Protein AF-A0A0R0M8N3-F1 (afdb_monomer)

Secondary structure (DSSP, 8-state):
----HHHHHHTT------------SSTTS-TT-EE--SEEEEE--SS---S--TT-------SS-S-HHHHHHHHHHHHHT--TT-PEES--EEEEE--SSPPPTTTTT----

Nearest PDB structures (foldseek):
  4glf-assembly1_A  TM=9.784E-01  e=1.231E-06  uncultured bacterium
  1v4n-assembly1_A  TM=9.774E-01  e=1.316E-06  Sulfurisphaera tokodaii
  3t94-assembly1_A  TM=9.528E-01  e=8.227E-07  Saccharolobus solfataricus
  2a8y-assembly1_K  TM=9.540E-01  e=1.407E-06  Saccharolobus solfataricus
  5tc5-assembly1_C  TM=9.182E-01  e=8.054E-06  Homo sapiens

Sequence (113 aa):
MAVVYTKCQHLGVKYLLSASAVGSLRAEVKPLDMVIPDQFIDRTKNRVSTFFGEGIVAHIAFGNPICQNLAAVLADAIASLNLPDVTLHREGTYLCMEGPAFSTKIENGSDFC

Solvent-accessible surface area (backbone atoms only — not comparable to full-atom values): 7794 Å² total; per-residue (Å²): 130,89,75,73,60,69,64,41,51,79,71,66,58,88,76,85,87,83,88,68,92,78,82,71,80,47,90,87,57,48,89,75,42,45,71,44,55,49,43,78,43,81,59,58,78,92,65,89,87,65,94,64,51,100,92,44,87,80,86,76,89,63,90,64,75,46,63,62,69,60,50,49,55,50,51,54,55,58,59,73,65,66,57,90,81,45,56,79,38,81,58,41,74,45,74,45,68,66,61,91,68,77,78,53,59,75,78,55,67,59,87,72,133

Foldseek 3Di:
DDDPVVVCVVVVNPDDDDDDDDDDLDPVQDPQAAEDEQAEDEAADPDDPDPDDDPGDDDDDCPGVDDLVVLVVVQVVVVVVPDPPYHYHSYDYYYDHRDDDDDDCVRSVPDDD

Structure (mmCIF, N/CA/C/O backbone):
data_AF-A0A0R0M8N3-F1
#
_entry.id   AF-A0A0R0M8N3-F1
#
loop_
_atom_site.group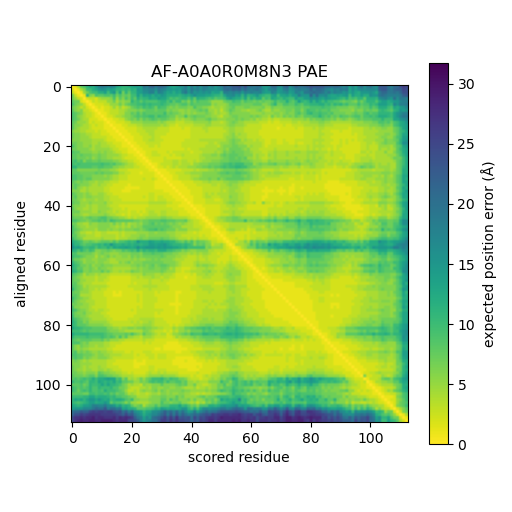_PDB
_atom_site.id
_atom_site.type_symbol
_atom_site.label_atom_id
_atom_site.label_alt_id
_atom_site.label_comp_id
_atom_site.label_asym_id
_atom_site.label_entity_id
_atom_site.label_seq_id
_atom_site.pdbx_PDB_ins_code
_atom_site.Cartn_x
_atom_site.Cartn_y
_atom_site.Cartn_z
_atom_site.occupancy
_atom_site.B_iso_or_equiv
_atom_site.auth_seq_id
_atom_site.auth_comp_id
_atom_site.auth_asym_id
_atom_site.auth_atom_id
_atom_site.pdbx_PDB_model_num
ATOM 1 N N . MET A 1 1 ? 2.895 -5.439 6.393 1.00 48.62 1 MET A N 1
ATOM 2 C CA . MET A 1 1 ? 3.249 -4.130 6.977 1.00 48.62 1 MET A CA 1
ATOM 3 C C . MET A 1 1 ? 2.861 -4.107 8.454 1.00 48.62 1 MET A C 1
ATOM 5 O O . MET A 1 1 ? 1.681 -4.234 8.749 1.00 48.62 1 MET A O 1
ATOM 9 N N . ALA A 1 2 ? 3.820 -4.029 9.379 1.00 38.34 2 ALA A N 1
ATOM 10 C CA . ALA A 1 2 ? 3.546 -3.805 10.801 1.00 38.34 2 ALA A CA 1
ATOM 11 C C . ALA A 1 2 ? 4.188 -2.472 11.179 1.00 38.34 2 ALA A C 1
ATOM 13 O O . ALA A 1 2 ? 5.409 -2.342 11.125 1.00 38.34 2 ALA A O 1
ATOM 14 N N . VAL A 1 3 ? 3.371 -1.472 11.499 1.00 59.22 3 VAL A N 1
ATOM 15 C CA . VAL A 1 3 ? 3.863 -0.157 11.913 1.00 59.22 3 VAL A CA 1
ATOM 16 C C . VAL A 1 3 ? 3.385 0.113 13.331 1.00 59.22 3 VAL A C 1
ATOM 18 O O . VAL A 1 3 ? 2.188 0.076 13.605 1.00 59.22 3 VAL A O 1
ATOM 21 N N . VAL A 1 4 ? 4.319 0.365 14.250 1.00 63.19 4 VAL A N 1
ATOM 22 C CA . VAL A 1 4 ? 4.016 0.655 15.661 1.00 63.19 4 VAL A CA 1
ATOM 23 C C . VAL A 1 4 ? 3.570 2.115 15.788 1.00 63.19 4 VAL A C 1
ATOM 25 O O . VAL A 1 4 ? 4.345 3.000 16.145 1.00 63.19 4 VAL A O 1
ATOM 28 N N . TYR A 1 5 ? 2.306 2.371 15.456 1.00 67.38 5 TYR A N 1
ATOM 29 C CA . TYR A 1 5 ? 1.753 3.720 15.308 1.00 67.38 5 TYR A CA 1
ATOM 30 C C . TYR A 1 5 ? 1.722 4.534 16.615 1.00 67.38 5 TYR A C 1
ATOM 32 O O . TYR A 1 5 ? 2.045 5.721 16.629 1.00 67.38 5 TYR A O 1
ATOM 40 N N . THR A 1 6 ? 1.390 3.898 17.742 1.00 67.88 6 THR A N 1
ATOM 41 C CA . THR A 1 6 ? 1.234 4.581 19.039 1.00 67.88 6 THR A CA 1
ATOM 42 C C . THR A 1 6 ? 2.545 5.149 19.564 1.00 67.88 6 THR A C 1
ATOM 44 O O . THR A 1 6 ? 2.576 6.267 20.074 1.00 67.88 6 THR A O 1
ATOM 47 N N . LYS A 1 7 ? 3.653 4.417 19.413 1.00 75.62 7 LYS A N 1
ATOM 48 C CA . LYS A 1 7 ? 4.973 4.891 19.846 1.00 75.62 7 LYS A CA 1
ATOM 49 C C . LYS A 1 7 ? 5.427 6.101 19.028 1.00 75.62 7 LYS A C 1
ATOM 51 O O . LYS A 1 7 ? 5.941 7.055 19.600 1.00 75.62 7 LYS A O 1
ATOM 56 N N . CYS A 1 8 ? 5.196 6.090 17.715 1.00 83.06 8 CYS A N 1
ATOM 57 C CA . CYS A 1 8 ? 5.508 7.223 16.843 1.00 83.06 8 CYS A CA 1
ATOM 58 C C . CYS A 1 8 ? 4.705 8.477 17.219 1.00 83.06 8 CYS A C 1
ATOM 60 O O . CYS A 1 8 ? 5.279 9.564 17.265 1.00 83.06 8 CYS A O 1
ATOM 62 N N . GLN A 1 9 ? 3.420 8.332 17.561 1.00 82.50 9 GLN A N 1
ATOM 63 C CA . GLN A 1 9 ? 2.615 9.467 18.022 1.00 82.50 9 GLN A CA 1
ATOM 64 C C . GLN A 1 9 ? 3.157 10.107 19.307 1.00 82.50 9 GLN A C 1
ATOM 66 O O . GLN A 1 9 ? 3.288 11.326 19.357 1.00 82.50 9 GLN A O 1
ATOM 71 N N . HIS A 1 10 ? 3.542 9.316 20.316 1.00 86.12 10 HIS A N 1
ATOM 72 C CA . HIS A 1 10 ? 4.117 9.860 21.559 1.00 86.12 10 HIS A CA 1
ATOM 73 C C . HIS A 1 10 ? 5.429 10.627 21.334 1.00 86.12 10 HIS A C 1
ATOM 75 O O . HIS A 1 10 ? 5.762 11.520 22.107 1.00 86.12 10 HIS A O 1
ATOM 81 N N . LEU A 1 11 ? 6.165 10.294 20.271 1.00 91.19 11 LEU A N 1
ATOM 82 C CA . LEU A 1 11 ? 7.391 10.985 19.868 1.00 91.19 11 LEU A CA 1
ATOM 83 C C . LEU A 1 11 ? 7.129 12.219 18.982 1.00 91.19 11 LEU A C 1
ATOM 85 O O . LEU A 1 11 ? 8.079 12.846 18.522 1.00 91.19 11 LEU A O 1
ATOM 89 N N . GLY A 1 12 ? 5.865 12.570 18.717 1.00 91.75 12 GLY A N 1
ATOM 90 C CA . GLY A 1 12 ? 5.497 13.735 17.907 1.00 91.75 12 GLY A CA 1
ATOM 91 C C . GLY A 1 12 ? 5.726 13.560 16.401 1.00 91.75 12 GLY A C 1
ATOM 92 O O . GLY A 1 12 ? 5.858 14.551 15.679 1.00 91.75 12 GLY A O 1
ATOM 93 N N . VAL A 1 13 ? 5.792 12.318 15.908 1.00 92.88 13 VAL A N 1
ATOM 94 C CA . VAL A 1 13 ? 5.975 12.026 14.477 1.00 92.88 13 VAL A CA 1
ATOM 95 C C . VAL A 1 13 ? 4.762 12.512 13.676 1.00 92.88 13 VAL A C 1
ATOM 97 O O . VAL A 1 13 ? 3.631 12.131 13.962 1.00 92.88 13 VAL A O 1
ATOM 100 N N . LYS A 1 14 ? 5.007 13.327 12.641 1.00 91.81 14 LYS A N 1
ATOM 101 C CA . LYS A 1 14 ? 3.963 13.885 11.755 1.00 91.81 14 LYS A CA 1
ATOM 102 C C . LYS A 1 14 ? 3.739 13.085 10.472 1.00 91.81 14 LYS A C 1
ATOM 104 O O . LYS A 1 14 ? 2.650 13.119 9.913 1.00 91.81 14 LYS A O 1
ATOM 109 N N . TYR A 1 15 ? 4.775 12.392 10.005 1.00 91.44 15 TYR A N 1
ATOM 110 C CA . TYR A 1 15 ? 4.760 11.624 8.763 1.00 91.44 15 TYR A CA 1
ATOM 111 C C . TYR A 1 15 ? 5.331 10.241 9.017 1.00 91.44 15 TYR A C 1
ATOM 113 O O . TYR A 1 15 ? 6.344 10.099 9.701 1.00 91.44 15 TYR A O 1
ATOM 121 N N . LEU A 1 16 ? 4.685 9.230 8.451 1.00 91.56 16 LEU A N 1
ATOM 122 C CA . LEU A 1 16 ? 5.058 7.840 8.630 1.00 91.56 16 LEU A CA 1
ATOM 123 C C . LEU A 1 16 ? 5.276 7.214 7.260 1.00 91.56 16 LEU A C 1
ATOM 125 O O . LEU A 1 16 ? 4.356 7.145 6.450 1.00 91.56 16 LEU A O 1
ATOM 129 N N . LEU A 1 17 ? 6.501 6.763 7.019 1.00 91.69 17 LEU A N 1
ATOM 130 C CA . LEU A 1 17 ? 6.849 5.989 5.838 1.00 91.69 17 LEU A CA 1
ATOM 131 C C . LEU A 1 17 ? 6.969 4.528 6.246 1.00 91.69 17 LEU A C 1
ATOM 133 O O . LEU A 1 17 ? 7.608 4.205 7.249 1.00 91.69 17 LEU A O 1
ATOM 137 N N . SER A 1 18 ? 6.347 3.646 5.472 1.00 91.25 18 SER A N 1
ATOM 138 C CA . SER A 1 18 ? 6.443 2.211 5.688 1.00 91.25 18 SER A CA 1
ATOM 139 C C . SER A 1 18 ? 6.860 1.521 4.402 1.00 91.25 18 SER A C 1
ATOM 141 O O . SER A 1 18 ? 6.214 1.677 3.371 1.00 91.25 18 SER A O 1
ATOM 143 N N . ALA A 1 19 ? 7.951 0.763 4.477 1.00 91.56 19 ALA A N 1
ATOM 144 C CA . ALA A 1 19 ? 8.434 -0.070 3.390 1.00 91.56 19 ALA A CA 1
ATOM 145 C C . ALA A 1 19 ? 8.020 -1.521 3.650 1.00 91.56 19 ALA A C 1
ATOM 147 O O . ALA A 1 19 ? 8.191 -2.037 4.757 1.00 91.56 19 ALA A O 1
ATOM 148 N N . SER A 1 20 ? 7.469 -2.182 2.635 1.00 90.44 20 SER A N 1
ATOM 149 C CA . SER A 1 20 ? 7.094 -3.596 2.692 1.00 90.44 20 SER A CA 1
ATOM 150 C C . SER A 1 20 ? 7.555 -4.303 1.426 1.00 90.44 20 SER A C 1
ATOM 152 O O . SER A 1 20 ? 7.303 -3.817 0.328 1.00 90.44 20 SER A O 1
ATOM 154 N N . ALA A 1 21 ? 8.182 -5.470 1.578 1.00 90.25 21 ALA A N 1
ATOM 155 C CA . ALA A 1 21 ? 8.374 -6.389 0.464 1.00 90.25 21 ALA A CA 1
ATOM 156 C C . ALA A 1 21 ? 7.026 -7.026 0.097 1.00 90.25 21 ALA A C 1
ATOM 158 O O . ALA A 1 21 ? 6.266 -7.432 0.983 1.00 90.25 21 ALA A O 1
ATOM 159 N N . VAL A 1 22 ? 6.727 -7.092 -1.199 1.00 90.56 22 VAL A N 1
ATOM 160 C CA . VAL A 1 22 ? 5.446 -7.572 -1.734 1.00 90.56 22 VAL A CA 1
ATOM 161 C C . VAL A 1 22 ? 5.661 -8.462 -2.951 1.00 90.56 22 VAL A C 1
ATOM 163 O O . VAL A 1 22 ? 6.670 -8.346 -3.643 1.00 90.56 22 VAL A O 1
ATOM 166 N N . GLY A 1 23 ? 4.698 -9.345 -3.211 1.00 88.25 23 GLY A N 1
ATOM 167 C CA . GLY A 1 23 ? 4.575 -10.035 -4.491 1.00 88.25 23 GLY A CA 1
ATOM 168 C C . GLY A 1 23 ? 3.644 -9.259 -5.419 1.00 88.25 23 GLY A C 1
ATOM 169 O O . GLY A 1 23 ? 2.632 -8.724 -4.965 1.00 88.25 23 GLY A O 1
ATOM 170 N N . SER A 1 24 ? 3.978 -9.205 -6.706 1.00 88.88 24 SER A N 1
ATOM 171 C CA . SER A 1 24 ? 3.097 -8.610 -7.708 1.00 88.88 24 SER A CA 1
ATOM 172 C C . SER A 1 24 ? 1.967 -9.567 -8.099 1.00 88.88 24 SER A C 1
ATOM 174 O O . SER A 1 24 ? 2.186 -10.768 -8.253 1.00 88.88 24 SER A O 1
ATOM 176 N N . LEU A 1 25 ? 0.770 -9.013 -8.303 1.00 87.69 25 LEU A N 1
ATOM 177 C CA . LEU A 1 25 ? -0.389 -9.695 -8.894 1.00 87.69 25 LEU A CA 1
ATOM 178 C C . LEU A 1 25 ? -0.638 -9.263 -10.352 1.00 87.69 25 LEU A C 1
ATOM 180 O O . LEU A 1 25 ? -1.640 -9.639 -10.955 1.00 87.69 25 LEU A O 1
ATOM 184 N N . ARG A 1 26 ? 0.244 -8.428 -10.912 1.00 86.19 26 ARG A N 1
ATOM 185 C CA . ARG A 1 26 ? 0.143 -7.841 -12.254 1.00 86.19 26 ARG A CA 1
ATOM 186 C C . ARG A 1 26 ? 1.464 -8.045 -12.989 1.00 86.19 26 ARG A C 1
ATOM 188 O O . ARG A 1 26 ? 2.523 -7.743 -12.445 1.00 86.19 26 ARG A O 1
ATOM 195 N N . ALA A 1 27 ? 1.418 -8.560 -14.213 1.00 85.12 27 ALA A N 1
ATOM 196 C CA . ALA A 1 27 ? 2.631 -8.893 -14.966 1.00 85.12 27 ALA A CA 1
ATOM 197 C C . ALA A 1 27 ? 3.492 -7.655 -15.282 1.00 85.12 27 ALA A C 1
ATOM 199 O O . ALA A 1 27 ? 4.701 -7.767 -15.482 1.00 85.12 27 ALA A O 1
ATOM 200 N N . GLU A 1 28 ? 2.870 -6.477 -15.311 1.00 88.81 28 GLU A N 1
ATOM 201 C CA . GLU A 1 28 ? 3.500 -5.197 -15.619 1.00 88.81 28 GLU A CA 1
ATOM 202 C C . GLU A 1 28 ? 4.360 -4.661 -14.464 1.00 88.81 28 GLU A C 1
ATOM 204 O O . GLU A 1 28 ? 5.294 -3.902 -14.719 1.00 88.81 28 GLU A O 1
ATOM 209 N N . VAL A 1 29 ? 4.076 -5.068 -13.219 1.00 91.06 29 VAL A N 1
ATOM 210 C CA . VAL A 1 29 ? 4.864 -4.700 -12.032 1.00 91.06 29 VAL A CA 1
ATOM 211 C C . VAL A 1 29 ? 5.890 -5.800 -11.781 1.00 91.06 29 VAL A C 1
ATOM 213 O O . VAL A 1 29 ? 5.559 -6.893 -11.306 1.00 91.06 29 VAL A O 1
ATOM 216 N N . LYS A 1 30 ? 7.138 -5.520 -12.149 1.00 92.62 30 LYS A N 1
ATOM 217 C CA . LYS A 1 30 ? 8.221 -6.506 -12.194 1.00 92.62 30 LYS A CA 1
ATOM 218 C C . LYS A 1 30 ? 8.954 -6.587 -10.853 1.00 92.62 30 LYS A C 1
ATOM 220 O O . LYS A 1 30 ? 8.887 -5.659 -10.048 1.00 92.62 30 LYS A O 1
ATOM 225 N N . PRO A 1 31 ? 9.696 -7.675 -10.582 1.00 90.69 31 PRO A N 1
ATOM 226 C CA . PRO A 1 31 ? 10.647 -7.683 -9.476 1.00 90.69 31 PRO A CA 1
ATOM 227 C C . PRO A 1 31 ? 11.574 -6.462 -9.542 1.00 90.69 31 PRO A C 1
ATOM 229 O O . PRO A 1 31 ? 12.005 -6.096 -10.630 1.00 90.69 31 PRO A O 1
ATOM 232 N N . LEU A 1 32 ? 11.897 -5.888 -8.378 1.00 91.50 32 LEU A N 1
ATOM 233 C CA . LEU A 1 32 ? 12.649 -4.633 -8.186 1.00 91.50 32 LEU A CA 1
ATOM 234 C C . LEU A 1 32 ? 11.873 -3.338 -8.449 1.00 91.50 32 LEU A C 1
ATOM 236 O O . LEU A 1 32 ? 12.303 -2.298 -7.948 1.00 91.50 32 LEU A O 1
ATOM 240 N N . ASP A 1 33 ? 10.729 -3.384 -9.136 1.00 94.25 33 ASP A N 1
ATOM 241 C CA . ASP A 1 33 ? 9.874 -2.206 -9.247 1.00 94.25 33 ASP A CA 1
ATOM 242 C C . ASP A 1 33 ? 9.379 -1.756 -7.867 1.00 94.25 33 ASP A C 1
ATOM 244 O O . ASP A 1 33 ? 9.197 -2.545 -6.931 1.00 94.25 33 ASP A O 1
ATOM 248 N N . MET A 1 34 ? 9.126 -0.456 -7.760 1.00 94.88 34 MET A N 1
ATOM 249 C CA . MET A 1 34 ? 8.555 0.161 -6.572 1.00 94.88 34 MET A CA 1
ATOM 250 C C . MET A 1 34 ? 7.128 0.598 -6.862 1.00 94.88 34 MET A C 1
ATOM 252 O O . MET A 1 34 ? 6.840 1.139 -7.925 1.00 94.88 34 MET A O 1
ATOM 256 N N . VAL A 1 35 ? 6.239 0.412 -5.891 1.00 95.00 35 VAL A N 1
ATOM 257 C CA . VAL A 1 35 ? 4.854 0.882 -5.969 1.00 95.00 35 VAL A CA 1
ATOM 258 C C . VAL A 1 35 ? 4.580 1.778 -4.773 1.00 95.00 35 VAL A C 1
ATOM 260 O O . VAL A 1 35 ? 4.838 1.387 -3.633 1.00 95.00 35 VAL A O 1
ATOM 263 N N . ILE A 1 36 ? 4.034 2.962 -5.030 1.00 95.69 36 ILE A N 1
ATOM 264 C CA . ILE A 1 36 ? 3.400 3.795 -4.010 1.00 95.69 36 ILE A CA 1
ATOM 265 C C . ILE A 1 36 ? 1.896 3.539 -4.136 1.00 95.69 36 ILE A C 1
ATOM 267 O O . ILE A 1 36 ? 1.276 4.063 -5.058 1.00 95.69 36 ILE A O 1
ATOM 271 N N . PRO A 1 37 ? 1.307 2.682 -3.283 1.00 94.44 37 PRO A N 1
ATOM 272 C CA . PRO A 1 37 ? -0.113 2.394 -3.373 1.00 94.44 37 PRO A CA 1
ATOM 273 C C . PRO A 1 37 ? -0.927 3.609 -2.934 1.00 94.44 37 PRO A C 1
ATOM 275 O O . PRO A 1 37 ? -0.521 4.358 -2.044 1.00 94.44 37 PRO A O 1
ATOM 278 N N . ASP A 1 38 ? -2.109 3.754 -3.510 1.00 93.50 38 ASP A N 1
ATOM 279 C CA . ASP A 1 38 ? -3.105 4.766 -3.160 1.00 93.50 38 ASP A CA 1
ATOM 280 C C . ASP A 1 38 ? -4.373 4.132 -2.562 1.00 93.50 38 ASP A C 1
ATOM 282 O O . ASP A 1 38 ? -5.135 4.807 -1.866 1.00 93.50 38 ASP A O 1
ATOM 286 N N . GLN A 1 39 ? -4.560 2.823 -2.763 1.00 93.81 39 GLN A N 1
ATOM 287 C CA . GLN A 1 39 ? -5.715 2.052 -2.303 1.00 93.81 39 GLN A CA 1
ATOM 288 C C . GLN A 1 39 ? -5.315 0.777 -1.559 1.00 93.81 39 GLN A C 1
ATOM 290 O O . GLN A 1 39 ? -4.226 0.230 -1.749 1.00 93.8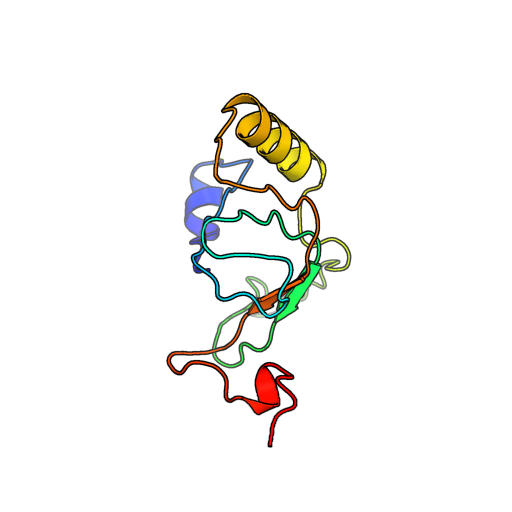1 39 GLN A O 1
ATOM 295 N N . PHE A 1 40 ? -6.210 0.291 -0.695 1.00 92.44 40 PHE A N 1
ATOM 296 C CA . PHE A 1 40 ? -5.967 -0.867 0.165 1.00 92.44 40 PHE A CA 1
ATOM 297 C C . PHE A 1 40 ? -7.146 -1.836 0.165 1.00 92.44 40 PHE A C 1
ATOM 299 O O . PHE A 1 40 ? -8.304 -1.432 0.237 1.00 92.44 40 PHE A O 1
ATOM 306 N N . ILE A 1 41 ? -6.826 -3.128 0.177 1.00 91.31 41 ILE A N 1
ATOM 307 C CA . ILE A 1 41 ? -7.754 -4.207 0.512 1.00 91.31 41 ILE A CA 1
ATOM 308 C C . ILE A 1 41 ? -7.177 -4.937 1.720 1.00 91.31 41 ILE A C 1
ATOM 310 O O . ILE A 1 41 ? -6.104 -5.536 1.638 1.00 91.31 41 ILE A O 1
ATOM 314 N N . ASP A 1 42 ? -7.889 -4.906 2.842 1.00 90.75 42 ASP A N 1
ATOM 315 C CA . ASP A 1 42 ? -7.486 -5.619 4.052 1.00 90.75 42 ASP A CA 1
ATOM 316 C C . ASP A 1 42 ? -8.246 -6.949 4.175 1.00 90.75 42 ASP A C 1
ATOM 318 O O . ASP A 1 42 ? -9.461 -6.972 4.367 1.00 90.75 42 ASP A O 1
ATOM 322 N N . ARG A 1 43 ? -7.528 -8.070 4.036 1.00 90.81 43 ARG A N 1
ATOM 323 C CA . ARG A 1 43 ? -8.020 -9.438 4.284 1.00 90.81 43 ARG A CA 1
ATOM 324 C C . ARG A 1 43 ? -7.450 -10.029 5.579 1.00 90.81 43 ARG A C 1
ATOM 326 O O . ARG A 1 43 ? -7.503 -11.251 5.764 1.00 90.81 43 ARG A O 1
ATOM 333 N N . THR A 1 44 ? -6.884 -9.207 6.461 1.00 90.69 44 THR A N 1
ATOM 334 C CA . THR A 1 44 ? -6.521 -9.642 7.814 1.00 90.69 44 THR A CA 1
ATOM 335 C C . THR A 1 44 ? -7.781 -9.858 8.662 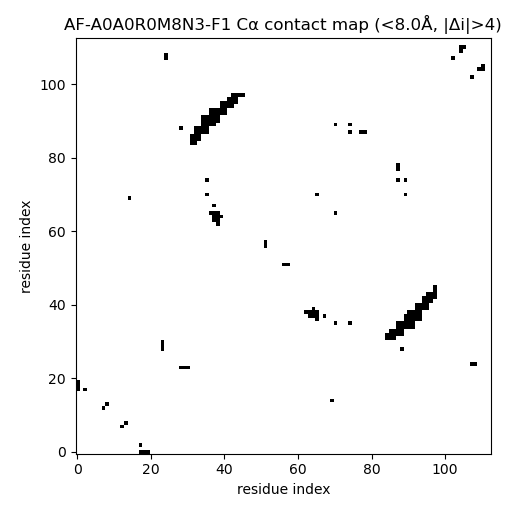1.00 90.69 44 THR A C 1
ATOM 337 O O . THR A 1 44 ? -8.855 -9.337 8.371 1.00 90.69 44 THR A O 1
ATOM 340 N N . LYS A 1 45 ? -7.680 -10.725 9.666 1.00 88.19 45 LYS A N 1
ATOM 341 C CA . LYS A 1 45 ? -8.791 -11.221 10.491 1.00 88.19 45 LYS A CA 1
ATOM 342 C C . LYS A 1 45 ? -8.479 -11.183 11.983 1.00 88.19 45 LYS A C 1
ATOM 344 O O . LYS A 1 45 ? -9.366 -10.894 12.775 1.00 88.19 45 LYS A O 1
ATOM 349 N N . ASN A 1 46 ? -7.240 -11.470 12.378 1.00 88.25 46 ASN A N 1
ATOM 350 C CA . ASN A 1 46 ? -6.884 -11.731 13.779 1.00 88.25 46 ASN A CA 1
ATOM 351 C C . ASN A 1 46 ? -6.119 -10.574 14.437 1.00 88.25 46 ASN A C 1
ATOM 353 O O . ASN A 1 46 ? -5.423 -10.766 15.434 1.00 88.25 46 ASN A O 1
ATOM 357 N N . ARG A 1 47 ? -6.215 -9.368 13.870 1.00 87.88 47 ARG A N 1
ATOM 358 C CA . ARG A 1 47 ? -5.465 -8.190 14.314 1.00 87.88 47 ARG A CA 1
ATOM 359 C C . ARG A 1 47 ? -6.413 -7.161 14.905 1.00 87.88 47 ARG A C 1
ATOM 361 O O . ARG A 1 47 ? -7.478 -6.903 14.356 1.00 87.88 47 ARG A O 1
ATOM 368 N N . VAL A 1 48 ? -5.994 -6.534 16.001 1.00 87.12 48 VAL A N 1
ATOM 369 C CA . VAL A 1 48 ? -6.677 -5.342 16.512 1.00 87.12 48 VAL A CA 1
ATOM 370 C C . VAL A 1 48 ? -6.443 -4.206 15.514 1.00 87.12 48 VAL A C 1
ATOM 372 O O . VAL A 1 48 ? -5.300 -3.812 15.283 1.00 87.12 48 VAL A O 1
ATOM 375 N N . SER A 1 49 ? -7.518 -3.710 14.902 1.00 84.81 49 SER A N 1
ATOM 376 C CA . SER A 1 49 ? -7.483 -2.737 13.798 1.00 84.81 49 SER A CA 1
ATOM 377 C C . SER A 1 49 ? -7.963 -1.333 14.186 1.00 84.81 49 SER A C 1
ATOM 379 O O . SER A 1 49 ? -8.047 -0.449 13.337 1.00 84.81 49 SER A O 1
ATOM 381 N N . THR A 1 50 ? -8.261 -1.098 15.466 1.00 87.69 50 THR A N 1
ATOM 382 C CA . THR A 1 50 ? -8.708 0.199 15.986 1.00 87.69 50 THR A CA 1
ATOM 383 C C . THR A 1 50 ? -8.088 0.486 17.351 1.00 87.69 50 THR A C 1
ATOM 385 O O . THR A 1 50 ? -7.807 -0.430 18.120 1.00 87.69 50 THR A O 1
ATOM 388 N N . PHE A 1 51 ? -7.877 1.769 17.650 1.00 87.94 51 PHE A N 1
ATOM 389 C CA . PHE A 1 51 ? -7.513 2.246 18.990 1.00 87.94 51 PHE A CA 1
ATOM 390 C C . PHE A 1 51 ? -8.739 2.632 19.828 1.00 87.94 51 PHE A C 1
ATOM 392 O O . PHE A 1 51 ? -8.605 2.904 21.017 1.00 87.94 51 PHE A O 1
ATOM 399 N N . PHE A 1 52 ? -9.918 2.688 19.205 1.00 87.81 52 PHE A N 1
ATOM 400 C CA . PHE A 1 52 ? -11.183 2.963 19.875 1.00 87.81 52 PHE A CA 1
ATOM 401 C C . PHE A 1 52 ? -11.783 1.665 20.424 1.00 87.81 52 PHE A C 1
ATOM 403 O O . PHE A 1 52 ? -11.594 0.589 19.859 1.00 87.81 52 PHE A O 1
ATOM 410 N N . GLY A 1 53 ? -12.520 1.774 21.519 1.00 87.50 53 GLY A N 1
ATOM 411 C CA . GLY A 1 53 ? -13.075 0.656 22.269 1.00 87.50 53 GLY A CA 1
ATOM 412 C C . GLY A 1 53 ? -13.548 1.141 23.635 1.00 87.50 53 GLY A C 1
ATOM 413 O O . GLY A 1 53 ? -13.568 2.345 23.887 1.00 87.50 53 GLY A O 1
ATOM 414 N N . GLU A 1 54 ? -13.945 0.211 24.505 1.00 87.81 54 GLU A N 1
ATOM 415 C CA . GLU A 1 54 ? -14.227 0.495 25.925 1.00 87.81 54 GLU A CA 1
ATOM 416 C C . GLU A 1 54 ? -15.166 1.701 26.159 1.00 87.81 54 GLU A C 1
ATOM 418 O O . GLU A 1 54 ? -14.960 2.522 27.046 1.00 87.81 54 GLU A O 1
ATOM 423 N N . GLY A 1 55 ? -16.218 1.814 25.341 1.00 90.06 55 GLY A N 1
ATOM 424 C CA . GLY A 1 55 ? -17.226 2.878 25.448 1.00 90.06 55 GLY A CA 1
ATOM 425 C C . GLY A 1 55 ? -17.016 4.076 24.516 1.00 90.06 55 GLY A C 1
ATOM 426 O O . GLY A 1 55 ? -17.899 4.927 24.438 1.00 90.06 55 GLY A O 1
ATOM 427 N N . ILE A 1 56 ? -15.915 4.129 23.759 1.00 90.19 56 ILE A N 1
ATOM 428 C CA . ILE A 1 56 ? -15.682 5.143 22.720 1.00 90.19 56 ILE A CA 1
ATOM 429 C C . ILE A 1 56 ? -15.772 4.489 21.339 1.00 90.19 56 ILE A C 1
ATOM 431 O O . ILE A 1 56 ? -15.041 3.546 21.039 1.00 90.19 56 ILE A O 1
ATOM 435 N N . VAL A 1 57 ? -16.650 5.015 20.481 1.00 90.75 57 VAL A N 1
ATOM 436 C CA . VAL A 1 57 ? -16.850 4.548 19.100 1.00 90.75 57 VAL A CA 1
ATOM 437 C C . VAL A 1 57 ? -16.479 5.664 18.132 1.00 90.75 57 VAL A C 1
ATOM 439 O O . VAL A 1 57 ? -16.945 6.792 18.272 1.00 90.75 57 VAL A O 1
ATOM 442 N N . ALA A 1 58 ? -15.664 5.344 17.130 1.00 90.94 58 ALA A N 1
ATOM 443 C CA . ALA A 1 58 ? -15.333 6.257 16.046 1.00 90.94 58 ALA A CA 1
ATOM 444 C C . ALA A 1 58 ? -15.293 5.514 14.709 1.00 90.94 58 ALA A C 1
ATOM 446 O O . ALA A 1 58 ? -14.783 4.397 14.619 1.00 90.94 58 ALA A O 1
ATOM 447 N N . HIS A 1 59 ? -15.794 6.173 13.665 1.00 90.12 59 HIS A N 1
ATOM 448 C CA . HIS A 1 59 ? -15.715 5.709 12.285 1.00 90.12 59 HIS A CA 1
ATOM 449 C C . HIS A 1 59 ? -14.860 6.689 11.494 1.00 90.12 59 HIS A C 1
ATOM 451 O O . HIS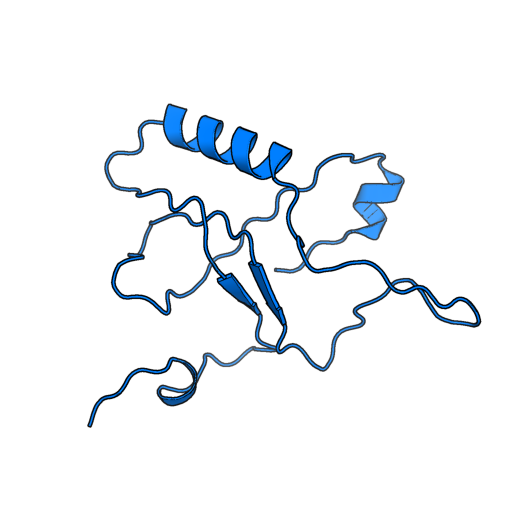 A 1 59 ? -15.254 7.832 11.267 1.00 90.12 59 HIS A O 1
ATOM 457 N N . ILE A 1 60 ? -13.669 6.246 11.106 1.00 89.75 60 ILE A N 1
ATOM 458 C CA . ILE A 1 60 ? -12.740 7.060 10.326 1.00 89.75 60 ILE A CA 1
ATOM 459 C C . ILE A 1 60 ? -12.995 6.805 8.841 1.00 89.75 60 ILE A C 1
ATOM 461 O O . ILE A 1 60 ? -13.214 5.669 8.422 1.00 89.75 60 ILE A O 1
ATOM 465 N N . ALA A 1 61 ? -12.957 7.869 8.040 1.00 89.25 61 ALA A N 1
ATOM 466 C CA . ALA A 1 61 ? -13.019 7.753 6.592 1.00 89.25 61 ALA A CA 1
ATOM 467 C C . ALA A 1 61 ? -11.773 7.027 6.062 1.00 89.25 61 ALA A C 1
ATOM 469 O O . ALA A 1 61 ? -10.647 7.421 6.356 1.00 89.25 61 ALA A O 1
ATOM 470 N N . PHE A 1 62 ? -11.985 5.995 5.245 1.00 87.50 62 PHE A N 1
ATOM 471 C CA . PHE A 1 62 ? -10.910 5.168 4.687 1.00 87.50 62 PHE A CA 1
ATOM 472 C C . PHE A 1 62 ? -10.931 5.109 3.150 1.00 87.50 62 PHE A C 1
ATOM 474 O O . PHE A 1 62 ? -10.338 4.223 2.553 1.00 87.50 62 PHE A O 1
ATOM 481 N N . GLY A 1 63 ? -11.620 6.053 2.494 1.00 89.38 63 GLY A N 1
ATOM 482 C CA . GLY A 1 63 ? -11.680 6.117 1.025 1.00 89.38 63 GLY A CA 1
ATOM 483 C C . GLY A 1 63 ? -10.358 6.540 0.371 1.00 89.38 63 GLY A C 1
ATOM 484 O O . GLY A 1 63 ? -10.063 6.127 -0.743 1.00 89.38 63 GLY A O 1
ATOM 485 N N . ASN A 1 64 ? -9.547 7.328 1.086 1.00 91.62 64 ASN A N 1
ATOM 486 C CA . ASN A 1 64 ? -8.187 7.704 0.695 1.00 91.62 64 ASN A CA 1
ATOM 487 C C . ASN A 1 64 ? -7.237 7.340 1.845 1.00 91.62 64 ASN A C 1
ATOM 489 O O . ASN A 1 64 ? -6.950 8.189 2.693 1.00 91.62 64 ASN A O 1
ATOM 493 N N . PRO A 1 65 ? -6.806 6.072 1.937 1.00 91.38 65 PRO A N 1
ATOM 494 C CA . PRO A 1 65 ? -6.033 5.578 3.077 1.00 91.38 65 PRO A CA 1
ATOM 495 C C . PRO A 1 65 ? -4.596 6.122 3.124 1.00 91.38 65 PRO A C 1
ATOM 497 O O . PRO A 1 65 ? -3.926 5.985 4.147 1.00 91.38 65 PRO A O 1
ATOM 500 N N . ILE A 1 66 ? -4.121 6.747 2.040 1.00 92.75 66 ILE A N 1
ATOM 501 C CA . ILE A 1 66 ? -2.768 7.294 1.904 1.00 92.75 66 ILE A CA 1
ATOM 502 C C . ILE A 1 66 ? -2.799 8.815 1.748 1.00 92.75 66 ILE A C 1
ATO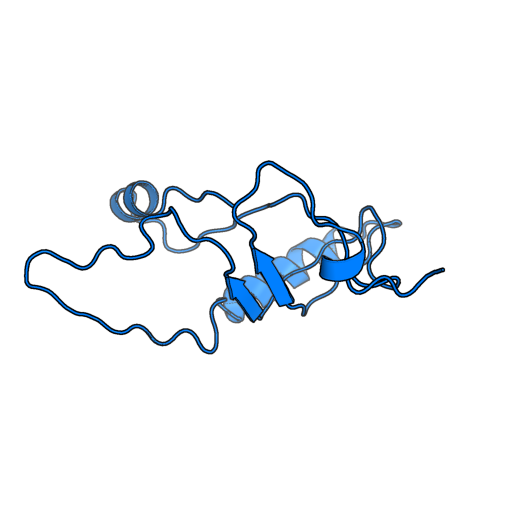M 504 O O . ILE A 1 66 ? -3.613 9.385 1.022 1.00 92.75 66 ILE A O 1
ATOM 508 N N . CYS A 1 67 ? -1.863 9.487 2.423 1.00 93.50 67 CYS A N 1
ATOM 509 C CA . CYS A 1 67 ? -1.653 10.923 2.279 1.00 93.50 67 CYS A CA 1
ATOM 510 C C . CYS A 1 67 ? -1.027 11.234 0.912 1.00 93.50 67 CYS A C 1
ATOM 512 O O . CYS A 1 67 ? 0.172 11.030 0.717 1.00 93.50 67 CYS A O 1
ATOM 514 N N . GLN A 1 68 ? -1.827 11.782 -0.004 1.00 93.69 68 GLN A N 1
ATOM 515 C CA . GLN A 1 68 ? -1.404 12.099 -1.374 1.00 93.69 68 GLN A CA 1
ATOM 516 C C . GLN A 1 68 ? -0.221 13.077 -1.433 1.00 93.69 68 GLN A C 1
ATOM 518 O O . GLN A 1 68 ? 0.685 12.911 -2.244 1.00 93.69 68 GLN A O 1
ATOM 523 N N . ASN A 1 69 ? -0.156 14.042 -0.511 1.00 95.31 69 ASN A N 1
ATOM 524 C CA . ASN A 1 69 ? 0.973 14.975 -0.441 1.00 95.31 69 ASN A CA 1
ATOM 525 C C . ASN A 1 69 ? 2.285 14.255 -0.098 1.00 95.31 69 ASN A C 1
ATOM 527 O O . ASN A 1 69 ? 3.319 14.528 -0.702 1.00 95.31 69 ASN A O 1
ATOM 531 N N . LEU A 1 70 ? 2.253 13.322 0.862 1.00 94.88 70 LEU A N 1
ATOM 532 C CA . LEU A 1 70 ? 3.439 12.551 1.241 1.00 94.88 70 LEU A CA 1
ATOM 533 C C . LEU A 1 70 ? 3.836 11.565 0.136 1.00 94.88 70 LEU A C 1
ATOM 535 O O . LEU A 1 70 ? 5.025 11.399 -0.126 1.00 94.88 70 LEU A O 1
ATOM 539 N N . ALA A 1 71 ? 2.851 10.950 -0.526 1.00 95.12 71 ALA A N 1
ATOM 540 C CA . ALA A 1 71 ? 3.067 10.080 -1.677 1.00 95.12 71 ALA A CA 1
ATOM 541 C C . ALA A 1 71 ? 3.762 10.824 -2.828 1.00 95.12 71 ALA A C 1
ATOM 543 O O . ALA A 1 71 ? 4.750 10.323 -3.357 1.00 95.12 71 ALA A O 1
ATOM 544 N N . ALA A 1 72 ? 3.313 12.040 -3.159 1.00 95.75 72 ALA A N 1
ATOM 545 C CA . ALA A 1 72 ? 3.931 12.872 -4.190 1.00 95.75 72 ALA A CA 1
ATOM 546 C C . ALA A 1 72 ? 5.393 13.211 -3.859 1.00 95.75 72 ALA A C 1
ATOM 548 O O . ALA A 1 72 ? 6.277 12.973 -4.678 1.00 95.75 72 ALA A O 1
ATOM 549 N N . VAL A 1 73 ? 5.664 13.668 -2.629 1.00 96.62 73 VAL A N 1
ATOM 550 C CA . VAL A 1 73 ? 7.033 13.971 -2.170 1.00 96.62 73 VAL A CA 1
ATOM 551 C C . VAL A 1 73 ? 7.934 12.737 -2.248 1.00 96.62 73 VAL A C 1
ATOM 553 O O . VAL A 1 73 ? 9.073 12.830 -2.704 1.00 96.62 73 VAL A O 1
ATOM 556 N N . LEU A 1 74 ? 7.436 11.571 -1.824 1.00 95.56 74 LEU A N 1
ATOM 557 C CA . LEU A 1 74 ? 8.189 10.321 -1.905 1.00 95.56 74 LEU A CA 1
ATOM 558 C C . LEU A 1 74 ? 8.454 9.917 -3.361 1.00 95.56 74 LEU A C 1
ATOM 560 O O . LEU A 1 74 ? 9.558 9.484 -3.687 1.00 95.56 74 LEU A O 1
ATOM 564 N N . ALA A 1 75 ? 7.461 10.073 -4.233 1.00 95.06 75 ALA A N 1
ATOM 565 C CA . ALA A 1 75 ? 7.583 9.733 -5.640 1.00 95.06 75 ALA A CA 1
ATOM 566 C C . ALA A 1 75 ? 8.613 10.614 -6.357 1.00 95.06 75 ALA A C 1
ATOM 568 O O . ALA A 1 75 ? 9.402 10.111 -7.156 1.00 95.06 75 ALA A O 1
ATOM 569 N N . ASP A 1 76 ? 8.625 11.913 -6.060 1.00 95.50 76 ASP A N 1
ATOM 570 C CA . ASP A 1 76 ? 9.607 12.853 -6.602 1.00 95.50 76 ASP A CA 1
ATOM 571 C C . ASP A 1 76 ? 11.019 12.537 -6.082 1.00 95.50 76 ASP A C 1
ATOM 573 O O . ASP A 1 76 ? 11.981 12.527 -6.854 1.00 95.50 76 ASP A O 1
ATOM 577 N N . ALA A 1 77 ? 11.143 12.193 -4.794 1.00 95.31 77 ALA A N 1
ATOM 578 C CA . ALA A 1 77 ? 12.408 11.769 -4.202 1.00 95.31 77 ALA A CA 1
ATOM 579 C C . ALA A 1 77 ? 12.967 10.512 -4.887 1.00 95.31 77 ALA A C 1
ATOM 581 O O . ALA A 1 77 ? 14.130 10.508 -5.284 1.00 95.31 77 ALA A O 1
ATOM 582 N N . ILE A 1 78 ? 12.149 9.475 -5.089 1.00 92.94 78 ILE A N 1
ATOM 583 C CA . ILE A 1 78 ? 12.571 8.255 -5.794 1.00 92.94 78 ILE A CA 1
ATOM 584 C C . ILE A 1 78 ? 12.965 8.570 -7.242 1.00 92.94 78 ILE A C 1
ATOM 586 O O . ILE A 1 78 ? 14.018 8.122 -7.694 1.00 92.94 78 ILE A O 1
ATOM 590 N N . ALA A 1 79 ? 12.167 9.371 -7.956 1.00 91.31 79 ALA A N 1
ATOM 591 C CA . ALA A 1 79 ? 12.460 9.746 -9.339 1.00 91.31 79 ALA A CA 1
ATOM 592 C C . ALA A 1 79 ? 13.817 10.461 -9.469 1.00 91.31 79 ALA A C 1
ATOM 594 O O . ALA A 1 79 ? 14.579 10.179 -10.392 1.00 91.31 79 ALA A O 1
ATOM 595 N N . SER A 1 80 ? 14.166 11.324 -8.508 1.00 95.69 80 SER A N 1
ATOM 596 C CA . SER A 1 80 ? 15.447 12.046 -8.505 1.00 95.69 80 SER A CA 1
ATOM 597 C C . SER A 1 80 ? 16.687 11.151 -8.365 1.00 95.69 80 SER A C 1
ATOM 599 O O . SER A 1 80 ? 17.787 11.578 -8.718 1.00 95.69 80 SER A O 1
ATOM 601 N N . LEU A 1 81 ? 16.528 9.908 -7.894 1.00 94.44 81 LEU A N 1
ATOM 602 C CA . LEU A 1 81 ? 17.634 8.960 -7.749 1.00 94.44 81 LEU A CA 1
ATOM 603 C C . LEU A 1 81 ? 18.081 8.351 -9.085 1.00 94.44 81 LEU A C 1
ATOM 605 O O . LEU A 1 81 ? 19.168 7.780 -9.134 1.00 94.44 81 LEU A O 1
ATOM 609 N N . ASN A 1 82 ? 17.281 8.478 -10.155 1.00 90.75 82 ASN A N 1
ATOM 610 C CA . ASN A 1 82 ? 17.583 7.957 -11.496 1.00 90.75 82 ASN A CA 1
ATOM 611 C C . ASN A 1 82 ? 18.052 6.488 -11.488 1.00 90.75 82 ASN A C 1
ATOM 613 O O . ASN A 1 82 ? 19.085 6.143 -12.061 1.00 90.75 82 ASN A O 1
ATOM 617 N N . LEU A 1 83 ? 17.302 5.622 -10.802 1.00 91.62 83 LEU A N 1
ATOM 618 C CA . LEU A 1 83 ? 17.607 4.195 -10.713 1.00 91.62 83 LEU A CA 1
ATOM 619 C C . LEU A 1 83 ? 17.354 3.525 -12.082 1.00 91.62 83 LEU A C 1
ATOM 621 O O . LEU A 1 83 ? 16.208 3.511 -12.527 1.00 91.62 83 LEU A O 1
ATOM 625 N N . PRO A 1 84 ? 18.380 2.973 -12.759 1.00 88.81 84 PRO A N 1
ATOM 626 C CA . PRO A 1 84 ? 18.264 2.533 -14.154 1.00 88.81 84 PRO A CA 1
ATOM 627 C C . PRO A 1 84 ? 17.359 1.308 -14.351 1.00 88.81 84 PRO A C 1
ATOM 629 O O . PRO A 1 84 ? 16.750 1.170 -15.407 1.00 88.81 84 PRO A O 1
ATOM 632 N N . ASP A 1 85 ? 17.236 0.456 -13.330 1.00 91.12 85 ASP A N 1
ATOM 633 C CA . ASP A 1 85 ? 16.531 -0.832 -13.403 1.00 91.12 85 ASP A CA 1
ATOM 634 C C . ASP A 1 85 ? 15.273 -0.883 -12.518 1.00 91.12 85 ASP A C 1
ATOM 636 O O . ASP A 1 85 ? 14.775 -1.963 -12.200 1.00 91.12 85 ASP A O 1
ATOM 640 N N . VAL A 1 86 ? 14.772 0.275 -12.074 1.00 92.12 86 VAL A N 1
ATOM 641 C CA . VAL A 1 86 ? 13.608 0.364 -11.180 1.00 92.12 86 VAL A CA 1
ATOM 642 C C . VAL A 1 86 ? 12.537 1.232 -11.819 1.00 92.12 86 VAL A C 1
ATOM 644 O O . VAL A 1 86 ? 12.729 2.436 -12.000 1.00 92.12 86 VAL A O 1
ATOM 647 N N . THR A 1 87 ? 11.374 0.644 -12.094 1.00 94.56 87 THR A N 1
ATOM 648 C CA . THR A 1 87 ? 10.190 1.420 -12.473 1.00 94.56 87 THR A CA 1
ATOM 649 C C . THR A 1 87 ? 9.428 1.815 -11.215 1.00 94.56 87 THR A C 1
ATOM 651 O O . THR A 1 87 ? 9.139 0.977 -10.359 1.00 94.56 87 THR A O 1
ATOM 654 N N . LEU A 1 88 ? 9.086 3.099 -11.097 1.00 94.81 88 LEU A N 1
ATOM 655 C CA . LEU A 1 88 ? 8.198 3.587 -10.048 1.00 94.81 88 LEU A CA 1
ATOM 656 C C . LEU A 1 88 ? 6.756 3.643 -10.558 1.00 94.81 88 LEU A C 1
ATOM 658 O O . LEU A 1 88 ? 6.430 4.439 -11.439 1.00 94.81 88 LEU A O 1
ATOM 662 N N . HIS A 1 89 ? 5.880 2.869 -9.930 1.00 94.81 89 HIS A N 1
ATOM 663 C CA . HIS A 1 89 ? 4.433 2.932 -10.109 1.00 94.81 89 HIS A CA 1
ATOM 664 C C . HIS A 1 89 ? 3.843 3.847 -9.029 1.00 94.81 89 HIS A C 1
ATOM 666 O O . HIS A 1 89 ? 4.015 3.601 -7.834 1.00 94.81 89 HIS A O 1
ATOM 672 N N . ARG A 1 90 ? 3.186 4.938 -9.435 1.00 94.12 90 ARG A N 1
ATOM 673 C CA . ARG A 1 90 ? 2.662 5.974 -8.517 1.00 94.12 90 ARG A CA 1
ATOM 674 C C . ARG A 1 90 ? 1.267 5.684 -7.957 1.00 94.12 90 ARG A C 1
ATOM 676 O O . ARG A 1 90 ? 0.799 6.431 -7.107 1.00 94.12 90 ARG A O 1
ATOM 683 N N . GLU A 1 91 ? 0.629 4.634 -8.452 1.00 92.00 91 GLU A N 1
ATOM 684 C CA . GLU A 1 91 ? -0.713 4.207 -8.072 1.00 92.00 91 GLU A CA 1
ATOM 685 C C . GLU A 1 91 ? -0.736 2.683 -7.979 1.00 92.00 91 GLU A C 1
ATOM 687 O O . GLU A 1 91 ? 0.078 1.988 -8.602 1.00 92.00 91 GLU A O 1
ATOM 692 N N . GLY A 1 92 ? -1.670 2.150 -7.199 1.00 92.31 92 GLY A N 1
ATOM 693 C CA . GLY A 1 92 ? -1.817 0.715 -7.040 1.00 92.31 92 GLY A CA 1
ATOM 694 C C . GLY A 1 92 ? -2.612 0.341 -5.801 1.00 92.31 92 GLY A C 1
ATOM 695 O O . GLY A 1 92 ? -2.636 1.040 -4.790 1.00 92.31 92 GLY A O 1
ATOM 696 N N . THR A 1 93 ? -3.243 -0.829 -5.860 1.00 93.75 93 THR A N 1
ATOM 697 C CA . THR A 1 93 ? -3.970 -1.381 -4.718 1.00 93.75 93 THR A CA 1
ATOM 698 C C . THR A 1 93 ? -3.098 -2.369 -3.954 1.00 93.75 93 THR A C 1
ATOM 700 O O . THR A 1 93 ? -2.703 -3.406 -4.489 1.00 93.75 93 THR A O 1
ATOM 703 N N . TYR A 1 94 ? -2.833 -2.076 -2.683 1.00 93.62 94 TYR A N 1
ATOM 704 C CA . TYR A 1 94 ? -2.155 -2.994 -1.775 1.00 93.62 94 TYR A CA 1
ATOM 705 C C . TYR A 1 94 ? -3.162 -3.954 -1.136 1.00 93.62 94 TYR A C 1
ATOM 707 O O . TYR A 1 94 ? -4.046 -3.535 -0.388 1.00 93.62 94 TYR A O 1
ATOM 715 N N . LEU A 1 95 ? -3.004 -5.254 -1.382 1.00 92.38 95 LEU A N 1
ATOM 716 C CA . LE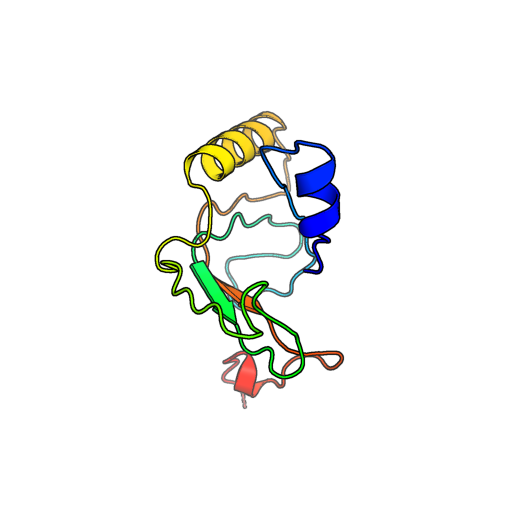U A 1 95 ? -3.794 -6.290 -0.721 1.00 92.38 95 LEU A CA 1
ATOM 717 C C . LEU A 1 95 ? -3.002 -6.881 0.451 1.00 92.38 95 LEU A C 1
ATOM 719 O O . LEU A 1 95 ? -1.982 -7.543 0.266 1.00 92.38 95 LEU A O 1
ATOM 723 N N . CYS A 1 96 ? -3.492 -6.662 1.670 1.00 91.81 96 CYS A N 1
ATOM 724 C CA . CYS A 1 96 ? -2.926 -7.239 2.886 1.00 91.81 96 CYS A CA 1
ATOM 725 C C . CYS A 1 96 ? -3.622 -8.565 3.212 1.00 91.81 96 CYS A C 1
ATOM 727 O O . CYS A 1 96 ? -4.840 -8.598 3.359 1.00 91.81 96 CYS A O 1
ATOM 729 N N . MET A 1 97 ? -2.865 -9.650 3.377 1.00 91.19 97 MET A N 1
ATOM 730 C CA . MET A 1 97 ? -3.390 -10.945 3.831 1.00 91.19 97 MET A CA 1
ATOM 731 C C . MET A 1 97 ? -2.906 -11.283 5.245 1.00 91.19 97 MET A C 1
ATOM 733 O O . MET A 1 97 ? -1.889 -10.759 5.702 1.00 91.19 97 MET A O 1
ATOM 737 N N . GLU A 1 98 ? -3.609 -12.188 5.936 1.00 88.44 98 GLU A N 1
ATOM 738 C CA . GLU A 1 98 ? -3.245 -12.598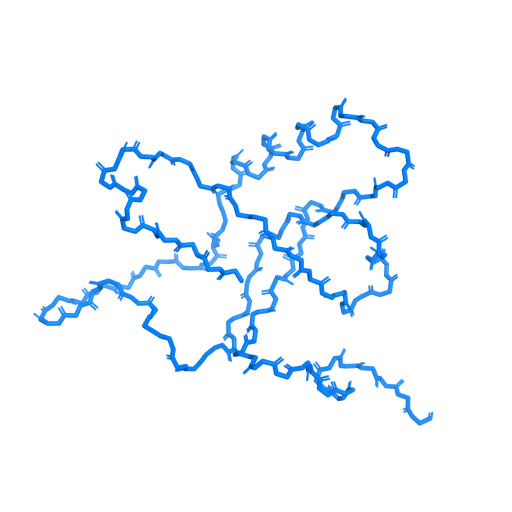 7.302 1.00 88.44 98 GLU A CA 1
ATOM 739 C C . GLU A 1 98 ? -1.856 -13.265 7.380 1.00 88.44 98 GLU A C 1
ATOM 741 O O . GLU A 1 98 ? -1.105 -12.987 8.313 1.00 88.44 98 GLU A O 1
ATOM 746 N N . GLY A 1 99 ? -1.471 -14.064 6.375 1.00 87.56 99 GLY A N 1
ATOM 747 C CA . GLY A 1 99 ? -0.244 -14.873 6.409 1.00 87.56 99 GLY A CA 1
ATOM 748 C C . GLY A 1 99 ? -0.309 -16.004 7.454 1.00 87.56 99 GLY A C 1
ATOM 749 O O . GLY A 1 99 ? -1.361 -16.222 8.055 1.00 87.56 99 GLY A O 1
ATOM 750 N N . PRO A 1 100 ? 0.780 -16.773 7.670 1.00 86.31 100 PRO A N 1
ATOM 751 C CA . PRO 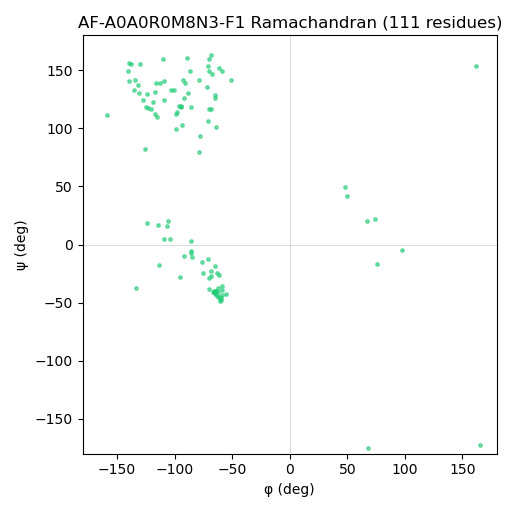A 1 100 ? 2.115 -16.649 7.067 1.00 86.31 100 PRO A CA 1
ATOM 752 C C . PRO A 1 100 ? 2.254 -17.339 5.701 1.00 86.31 100 PRO A C 1
ATOM 754 O O . PRO A 1 100 ? 3.264 -17.158 5.027 1.00 86.31 100 PRO A O 1
ATOM 757 N N . ALA A 1 101 ? 1.270 -18.146 5.298 1.00 85.06 101 ALA A N 1
ATOM 758 C CA . ALA A 1 101 ? 1.274 -18.791 3.992 1.00 85.06 101 ALA A CA 1
ATOM 759 C C . ALA A 1 101 ? 1.118 -17.758 2.864 1.00 85.06 101 ALA A C 1
ATOM 761 O O . ALA A 1 101 ? 0.416 -16.755 3.015 1.00 85.06 101 ALA A O 1
ATOM 762 N N . PHE A 1 102 ? 1.753 -18.031 1.724 1.00 84.69 102 PHE A N 1
ATOM 763 C CA . PHE A 1 102 ? 1.483 -17.307 0.485 1.00 84.69 102 PHE A CA 1
ATOM 764 C C . PHE A 1 102 ? 0.101 -17.670 -0.068 1.00 84.69 102 PHE A C 1
ATOM 766 O O . PHE A 1 102 ? -0.454 -18.719 0.263 1.00 84.69 102 PHE A O 1
ATOM 773 N N . SER A 1 103 ? -0.435 -16.806 -0.932 1.00 81.81 103 SER A N 1
ATOM 774 C CA . SER A 1 103 ? -1.702 -17.052 -1.617 1.00 81.81 103 SER A CA 1
ATOM 775 C C . SER A 1 103 ? -1.652 -18.335 -2.439 1.00 81.81 103 SER A C 1
ATOM 777 O O . SER A 1 103 ? -0.629 -18.679 -3.040 1.00 81.81 103 SER A O 1
ATOM 779 N N . THR A 1 104 ? -2.799 -18.986 -2.565 1.00 83.31 104 THR A N 1
ATOM 780 C CA . THR A 1 104 ? -2.995 -20.015 -3.591 1.00 83.31 104 THR A CA 1
ATOM 781 C C . THR A 1 104 ? -3.020 -19.402 -5.002 1.00 83.31 104 THR A C 1
ATOM 783 O O . THR A 1 104 ? -3.232 -18.201 -5.170 1.00 83.31 104 THR A O 1
ATOM 786 N N . LYS A 1 105 ? -2.846 -20.226 -6.049 1.00 79.19 105 LYS A N 1
ATOM 787 C CA . LYS A 1 105 ? -2.934 -19.772 -7.456 1.00 79.19 105 LYS A CA 1
ATOM 788 C C . LYS A 1 105 ? -4.264 -19.071 -7.766 1.00 79.19 105 LYS A C 1
ATOM 790 O O . LYS A 1 105 ? -4.277 -18.024 -8.402 1.00 79.19 105 LYS A O 1
ATOM 795 N N . ILE A 1 106 ? -5.369 -19.626 -7.264 1.00 76.38 106 ILE A N 1
ATOM 796 C CA . ILE A 1 106 ? -6.712 -19.062 -7.452 1.00 76.38 106 ILE A CA 1
ATOM 797 C C . ILE A 1 106 ? -6.849 -17.692 -6.780 1.00 76.38 106 ILE A C 1
ATOM 799 O O . ILE A 1 106 ? -7.427 -16.781 -7.360 1.00 76.38 106 ILE A O 1
ATOM 803 N N . GLU A 1 107 ? -6.277 -17.507 -5.588 1.00 74.69 107 GLU A N 1
ATOM 804 C CA . GLU A 1 107 ? -6.336 -16.223 -4.878 1.00 74.69 107 GLU A CA 1
ATOM 805 C C . 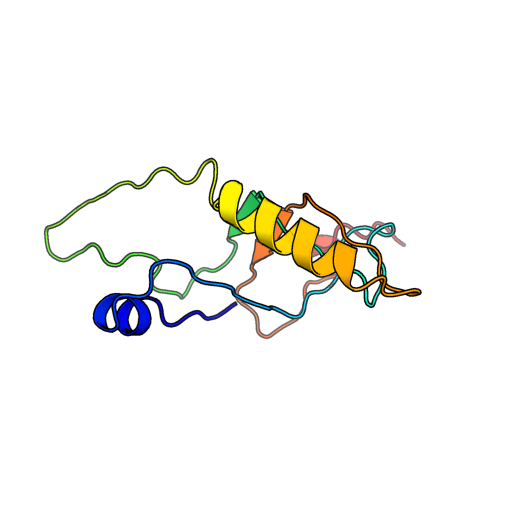GLU A 1 107 ? -5.525 -15.118 -5.558 1.00 74.69 107 GLU A C 1
ATOM 807 O O . GLU A 1 107 ? -5.826 -13.942 -5.367 1.00 74.69 107 GLU A O 1
ATOM 812 N N . ASN A 1 108 ? -4.531 -15.492 -6.364 1.00 71.56 108 ASN A N 1
ATOM 813 C CA . ASN A 1 108 ? -3.756 -14.557 -7.174 1.00 71.56 108 ASN A CA 1
ATOM 814 C C . ASN A 1 108 ? -4.412 -14.246 -8.528 1.00 71.56 108 ASN A C 1
ATOM 816 O O . ASN A 1 108 ? -3.889 -13.413 -9.263 1.00 71.56 108 ASN A O 1
ATOM 820 N N . GLY A 1 109 ? -5.519 -14.913 -8.877 1.00 62.84 109 GLY A N 1
ATOM 821 C CA . GLY A 1 109 ? -6.175 -14.754 -10.177 1.00 62.84 109 GLY A CA 1
ATOM 822 C C . GLY A 1 109 ? -5.345 -15.273 -11.355 1.00 62.84 109 GLY A C 1
ATOM 823 O O . GLY A 1 109 ? -5.572 -14.857 -12.487 1.00 62.84 109 GLY A O 1
ATOM 824 N N . SER A 1 110 ? -4.365 -16.155 -11.115 1.00 51.22 110 SER A N 1
ATOM 825 C CA . SER A 1 110 ? -3.615 -16.784 -12.202 1.00 51.22 110 SER A CA 1
ATOM 826 C C . SER A 1 110 ? -4.464 -17.899 -12.817 1.00 51.22 110 SER A C 1
ATOM 828 O O . SER A 1 110 ? -4.450 -19.032 -12.324 1.00 51.22 110 SER A O 1
ATOM 830 N N . ASP A 1 111 ? -5.208 -17.565 -13.870 1.00 45.66 111 ASP A N 1
ATOM 831 C CA . ASP A 1 111 ? -5.855 -18.523 -14.768 1.00 45.66 111 ASP A CA 1
ATOM 832 C C . ASP A 1 111 ? -4.775 -19.333 -15.495 1.00 45.66 111 ASP A C 1
ATOM 834 O O . ASP A 1 111 ? -4.175 -18.822 -16.430 1.00 45.66 111 ASP A O 1
ATOM 838 N N . PHE A 1 112 ? -4.497 -20.569 -15.069 1.00 39.38 112 PHE A N 1
ATOM 839 C CA . PHE A 1 112 ? -3.843 -21.584 -15.912 1.00 39.38 112 PHE A CA 1
ATOM 840 C C . PHE A 1 112 ? -4.117 -23.002 -15.380 1.00 39.38 112 PHE A C 1
ATOM 842 O O . PHE A 1 112 ? -3.609 -23.397 -14.321 1.00 39.38 112 PHE A O 1
ATOM 849 N N . CYS A 1 113 ? -4.899 -23.761 -16.154 1.00 31.56 113 CYS A N 1
ATOM 850 C CA . CYS A 1 113 ? -4.504 -25.103 -16.577 1.00 31.56 113 CYS A CA 1
ATOM 851 C C . CYS A 1 113 ? -3.752 -24.956 -17.903 1.00 31.56 113 CYS A C 1
ATOM 853 O O . CYS A 1 113 ? -4.144 -24.054 -18.678 1.00 31.56 113 CYS A O 1
#

Mean predicted aligned error: 6.07 Å

Radius of gyration: 16.76 Å; Cα contacts (8 Å, |Δi|>4): 93; chains: 1; bounding box: 36×40×42 Å

pLDDT: mean 86.42, std 12.62, range [31.56, 96.62]